Protein AF-A0A7C1WNG8-F1 (afdb_monomer)

Foldseek 3Di:
DCVPVVVVVVVVVVPVVVVVVVVVVVVVVVVVVLVVVLVVLLVVQVVCVVVVVDQFDADDPPDPSNVSQVVCVVVQQWDADPVHTIGGPCSVVDDDD

Mean predicted aligned error: 13.65 Å

pLDDT: mean 70.9, std 16.55, range [41.25, 90.38]

Solvent-accessible surface area (backbone atoms only — not comparable to 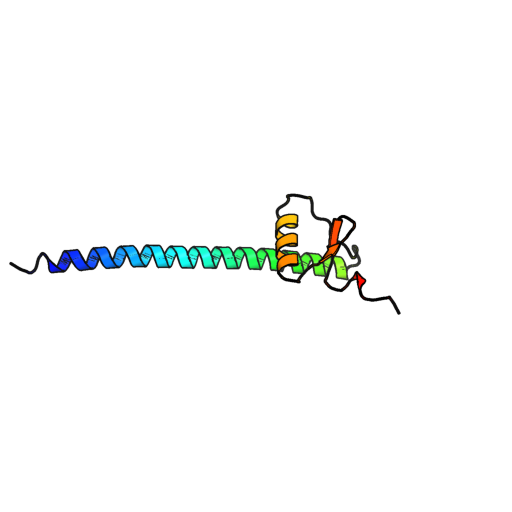full-atom values): 5742 Å² total; per-residue (Å²): 144,65,78,71,67,66,62,59,62,63,58,62,63,53,56,62,53,52,58,51,52,51,52,52,54,53,49,51,52,51,53,50,50,55,50,51,54,46,50,54,50,50,52,52,50,53,47,42,40,74,72,64,76,44,76,63,48,71,62,58,87,85,38,71,61,32,54,47,50,52,56,31,34,80,65,71,61,28,34,80,44,97,88,66,37,34,24,55,67,62,69,84,72,59,77,88,124

Structure (mmCIF, N/CA/C/O backbone):
data_AF-A0A7C1WNG8-F1
#
_entry.id   AF-A0A7C1WNG8-F1
#
loop_
_atom_site.group_PDB
_atom_site.id
_atom_site.type_symbol
_atom_site.label_atom_id
_atom_site.label_alt_id
_atom_site.label_comp_id
_atom_site.label_asym_id
_atom_site.label_entity_id
_atom_site.label_seq_id
_atom_site.pdbx_PDB_ins_code
_atom_site.Cartn_x
_atom_site.Cartn_y
_atom_site.Cartn_z
_atom_site.occupancy
_atom_site.B_iso_or_equiv
_atom_site.auth_seq_id
_atom_site.auth_comp_id
_atom_site.auth_asym_id
_atom_site.auth_atom_id
_atom_site.pdbx_PDB_model_num
ATOM 1 N N . MET A 1 1 ? 41.930 -30.691 -39.724 1.00 53.31 1 MET A N 1
ATOM 2 C CA . MET A 1 1 ? 40.860 -29.767 -40.168 1.00 53.31 1 MET A CA 1
ATOM 3 C C . MET A 1 1 ? 39.633 -29.881 -39.239 1.00 53.31 1 MET A C 1
ATOM 5 O O . MET A 1 1 ? 38.516 -30.003 -39.711 1.00 53.31 1 MET A O 1
ATOM 9 N N . ILE A 1 2 ? 39.846 -29.882 -37.910 1.00 50.19 2 ILE A N 1
ATOM 10 C CA . ILE A 1 2 ? 38.798 -30.053 -36.869 1.00 50.19 2 ILE A CA 1
ATOM 11 C C . ILE A 1 2 ? 38.739 -28.816 -35.937 1.00 50.19 2 ILE A C 1
A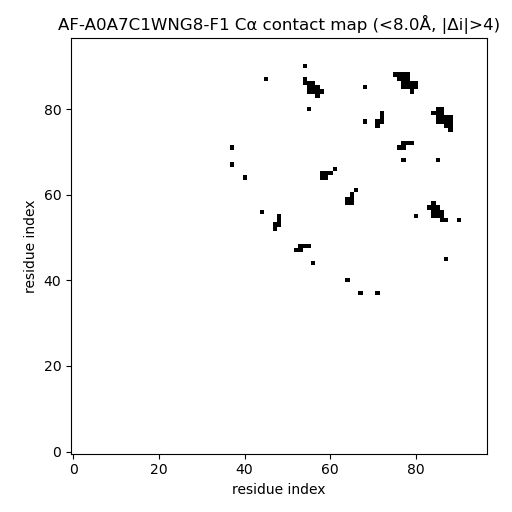TOM 13 O O . ILE A 1 2 ? 37.773 -28.618 -35.213 1.00 50.19 2 ILE A O 1
ATOM 17 N N . ASP A 1 3 ? 39.708 -27.899 -36.035 1.00 51.09 3 ASP A N 1
ATOM 18 C CA . ASP A 1 3 ? 39.808 -26.692 -35.199 1.00 51.09 3 ASP A CA 1
ATOM 19 C C . ASP A 1 3 ? 38.738 -25.614 -35.434 1.00 51.09 3 ASP A C 1
ATOM 21 O O . ASP A 1 3 ? 38.562 -24.729 -34.597 1.00 51.09 3 ASP A O 1
ATOM 25 N N . LEU A 1 4 ? 38.001 -25.659 -36.549 1.00 49.94 4 LEU A N 1
ATOM 26 C CA . LEU A 1 4 ? 37.028 -24.608 -36.874 1.00 49.94 4 LEU A CA 1
ATOM 27 C C . LEU A 1 4 ? 35.621 -24.891 -36.318 1.00 49.94 4 LEU A C 1
ATOM 29 O O . LEU A 1 4 ? 34.891 -23.95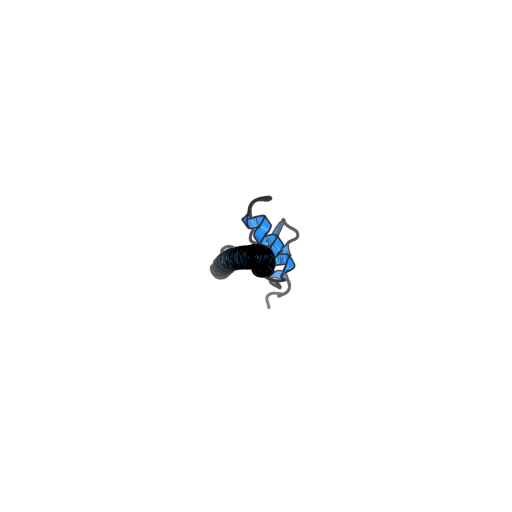9 -35.991 1.00 49.94 4 LEU A O 1
ATOM 33 N N . LEU A 1 5 ? 35.255 -26.166 -36.149 1.00 46.25 5 LEU A N 1
ATOM 34 C CA . LEU A 1 5 ? 33.933 -26.572 -35.650 1.00 46.25 5 LEU A CA 1
ATOM 35 C C . LEU A 1 5 ? 33.791 -26.376 -34.130 1.00 46.25 5 LEU A C 1
ATOM 37 O O . LEU A 1 5 ? 32.714 -26.022 -33.653 1.00 46.25 5 LEU A O 1
ATOM 41 N N . SER A 1 6 ? 34.885 -26.493 -33.374 1.00 45.34 6 SER A N 1
ATOM 42 C CA . SER A 1 6 ? 34.877 -26.335 -31.911 1.00 45.34 6 SER A CA 1
ATOM 43 C C . SER A 1 6 ? 34.721 -24.880 -31.445 1.00 45.34 6 SER A C 1
ATOM 45 O O . SER A 1 6 ? 34.275 -24.636 -30.326 1.00 45.34 6 SER A O 1
ATOM 47 N N . LYS A 1 7 ? 35.049 -23.892 -32.292 1.00 46.12 7 LYS A N 1
ATOM 48 C CA . LYS A 1 7 ? 34.945 -22.462 -31.944 1.00 46.12 7 LYS A CA 1
ATOM 49 C C . LYS A 1 7 ? 33.529 -21.888 -32.058 1.00 46.12 7 LYS A C 1
ATOM 51 O O . LYS A 1 7 ? 33.243 -20.883 -31.415 1.00 46.12 7 LYS A O 1
ATOM 56 N N . LEU A 1 8 ? 32.637 -22.514 -32.829 1.00 45.59 8 LEU A N 1
ATOM 57 C CA . LEU A 1 8 ? 31.272 -22.008 -33.040 1.00 45.59 8 LEU A CA 1
ATOM 58 C C . LEU A 1 8 ? 30.278 -22.452 -31.956 1.00 45.59 8 LEU A C 1
ATOM 60 O O . LEU A 1 8 ? 29.332 -21.725 -31.661 1.00 45.59 8 LEU A O 1
ATOM 64 N N . ILE A 1 9 ? 30.516 -23.591 -31.300 1.00 48.81 9 ILE A N 1
ATOM 65 C CA . ILE A 1 9 ? 29.611 -24.116 -30.260 1.00 48.81 9 ILE A CA 1
ATOM 66 C C . ILE A 1 9 ? 29.705 -23.290 -28.960 1.00 48.81 9 ILE A C 1
ATOM 68 O O . ILE A 1 9 ? 28.707 -23.112 -28.262 1.00 48.81 9 ILE A O 1
ATOM 72 N N . GLY A 1 10 ? 30.867 -22.695 -28.664 1.00 41.25 10 GLY A N 1
ATOM 73 C CA . GLY A 1 10 ? 31.070 -21.882 -27.456 1.00 41.25 10 GLY A CA 1
ATOM 74 C C . GLY A 1 10 ? 30.334 -20.534 -27.441 1.00 41.25 10 GLY A C 1
ATOM 75 O O . GLY A 1 10 ? 30.090 -19.983 -26.371 1.00 41.25 10 GLY A O 1
ATOM 76 N N . ILE A 1 11 ? 29.946 -20.000 -28.604 1.00 49.16 11 ILE A N 1
ATOM 77 C CA . ILE A 1 11 ? 29.343 -18.657 -28.710 1.00 49.16 11 ILE A CA 1
ATOM 78 C C . ILE A 1 11 ? 27.820 -18.707 -28.500 1.00 49.16 11 ILE A C 1
ATOM 80 O O . ILE A 1 11 ? 27.226 -17.777 -27.950 1.00 49.16 11 ILE A O 1
ATOM 84 N N . ILE A 1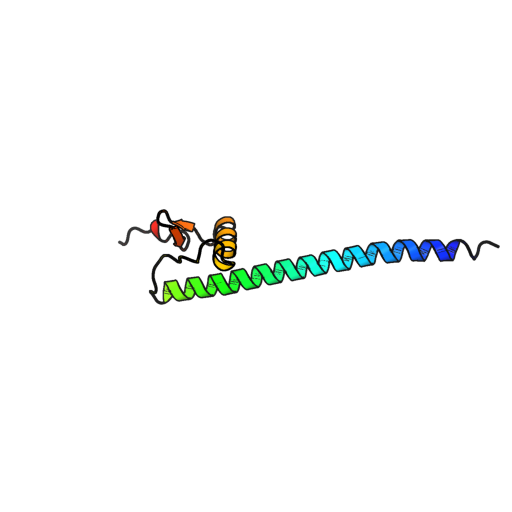 12 ? 27.175 -19.817 -28.867 1.00 50.62 12 ILE A N 1
ATOM 85 C CA . ILE A 1 12 ? 25.714 -19.955 -28.771 1.00 50.62 12 ILE A CA 1
ATOM 86 C C . ILE A 1 12 ? 25.278 -20.209 -27.316 1.00 50.62 12 ILE A C 1
ATOM 88 O O . ILE A 1 12 ? 24.278 -19.653 -26.868 1.00 50.62 12 ILE A O 1
ATOM 92 N N . GLY A 1 13 ? 26.066 -20.953 -26.530 1.00 44.16 13 GLY A N 1
ATOM 93 C CA . GLY A 1 13 ? 25.781 -21.168 -25.102 1.00 44.16 13 GLY A CA 1
ATOM 94 C C . GLY A 1 13 ? 25.942 -19.912 -24.231 1.00 44.16 13 GLY A C 1
ATOM 95 O O . GLY A 1 13 ? 25.227 -19.749 -23.243 1.00 44.16 13 GLY A O 1
ATOM 96 N N . GLY A 1 14 ? 26.843 -18.997 -24.606 1.00 44.50 14 GLY A N 1
ATOM 97 C CA . GLY A 1 14 ? 27.116 -17.776 -23.839 1.00 44.50 14 GLY A CA 1
ATOM 98 C C . GLY A 1 14 ? 26.027 -16.706 -23.956 1.00 44.50 14 GLY A C 1
ATOM 99 O O . GLY A 1 14 ? 25.774 -15.978 -23.001 1.00 44.50 14 GLY A O 1
ATOM 100 N N . THR A 1 15 ? 25.337 -16.620 -25.095 1.00 48.88 15 THR A N 1
ATOM 101 C CA . THR A 1 15 ? 24.349 -15.553 -25.341 1.00 48.88 15 THR A CA 1
ATOM 102 C C . THR A 1 15 ? 22.994 -15.823 -24.680 1.00 48.88 15 THR A C 1
ATOM 104 O O . THR A 1 15 ? 22.388 -14.892 -24.150 1.00 48.88 15 THR A O 1
ATOM 107 N N . LEU A 1 16 ? 22.546 -17.083 -24.597 1.00 49.88 16 LEU A N 1
ATOM 108 C CA . LEU A 1 16 ? 21.292 -17.441 -23.910 1.00 49.88 16 LEU A CA 1
ATOM 109 C C . LEU A 1 16 ? 21.362 -17.258 -22.380 1.00 49.88 16 LEU A C 1
ATOM 111 O O . LEU A 1 16 ? 20.371 -16.870 -21.759 1.00 49.88 16 LEU A O 1
ATOM 115 N N . GLY A 1 17 ? 22.531 -17.468 -21.7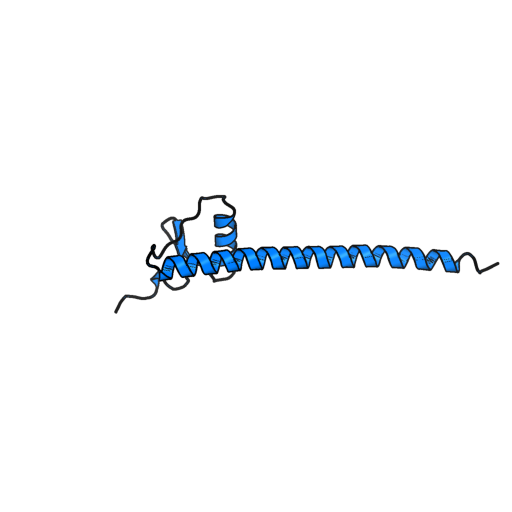62 1.00 44.19 17 GLY A N 1
ATOM 116 C CA . GLY A 1 17 ? 22.712 -17.287 -20.314 1.00 44.19 17 GLY A CA 1
ATOM 117 C C . GLY A 1 17 ? 22.640 -15.823 -19.857 1.00 44.19 17 GLY A C 1
ATOM 118 O O . GLY A 1 17 ? 22.077 -15.524 -18.802 1.00 44.19 17 GLY A O 1
ATOM 119 N N . ILE A 1 18 ? 23.153 -14.892 -20.668 1.00 49.56 18 ILE A N 1
ATOM 120 C CA . ILE A 1 18 ? 23.219 -13.463 -20.316 1.00 49.56 18 ILE A CA 1
ATOM 121 C C . ILE A 1 18 ? 21.821 -12.823 -20.336 1.00 49.56 18 ILE A C 1
ATOM 123 O O . ILE A 1 18 ? 21.488 -12.036 -19.448 1.00 49.56 18 ILE A O 1
ATOM 127 N N . VAL A 1 19 ? 20.968 -13.197 -21.295 1.00 50.16 19 VAL A N 1
ATOM 128 C CA . VAL A 1 19 ? 19.598 -12.657 -21.403 1.00 50.16 19 VAL A CA 1
ATOM 129 C C . VAL A 1 19 ? 18.722 -13.109 -20.224 1.00 50.16 19 VAL A C 1
ATOM 131 O O . VAL A 1 19 ? 17.926 -12.319 -19.706 1.00 50.16 19 VAL A O 1
ATOM 134 N N . SER A 1 20 ? 18.921 -14.339 -19.732 1.00 47.25 20 SER A N 1
ATOM 135 C CA . SER A 1 20 ? 18.251 -14.843 -18.524 1.00 47.25 20 SER A CA 1
ATOM 136 C C . SER A 1 20 ? 18.697 -14.086 -17.265 1.00 47.25 20 SER A C 1
ATOM 138 O O . SER A 1 20 ? 17.864 -13.615 -16.490 1.00 47.25 20 SER A O 1
ATOM 140 N N . TRP A 1 21 ? 20.004 -13.853 -17.101 1.00 45.59 21 TRP A N 1
ATOM 141 C CA . TRP A 1 21 ? 20.549 -13.154 -15.930 1.00 45.59 21 TRP A CA 1
ATOM 142 C C . TRP A 1 21 ? 20.117 -11.681 -15.843 1.00 45.59 21 TRP A C 1
ATOM 144 O O . TRP A 1 21 ? 19.783 -11.188 -14.763 1.00 45.59 21 TRP A O 1
ATOM 154 N N . ILE A 1 22 ? 20.054 -10.981 -16.982 1.00 55.16 22 ILE A N 1
ATOM 155 C CA . ILE A 1 22 ? 19.563 -9.596 -17.042 1.00 55.16 22 ILE A CA 1
ATOM 156 C C . ILE A 1 22 ? 18.063 -9.542 -16.724 1.00 55.16 22 ILE A C 1
ATOM 158 O O . ILE A 1 22 ? 17.636 -8.688 -15.948 1.00 55.16 22 ILE A O 1
ATOM 162 N N . SER A 1 23 ? 17.267 -10.473 -17.255 1.00 53.72 23 SER A N 1
ATOM 163 C CA . SER A 1 23 ? 15.818 -10.510 -17.015 1.00 53.72 23 SER A CA 1
ATOM 164 C C . SER A 1 23 ? 15.479 -10.791 -15.547 1.00 53.72 23 SER A C 1
ATOM 166 O O . SER A 1 23 ? 14.599 -10.134 -14.989 1.00 53.72 23 SER A O 1
ATOM 168 N N . VAL A 1 24 ? 16.215 -11.698 -14.890 1.00 54.97 24 VAL A N 1
ATOM 169 C CA . VAL A 1 24 ? 16.061 -11.982 -13.451 1.00 54.97 24 VAL A CA 1
ATOM 170 C C . VAL A 1 24 ? 16.438 -10.759 -12.612 1.00 54.97 24 VAL A C 1
ATOM 172 O O . VAL A 1 24 ? 15.637 -10.330 -11.784 1.00 54.97 24 VAL A O 1
ATOM 175 N N . ARG A 1 25 ? 17.580 -10.112 -12.887 1.00 55.62 25 ARG A N 1
ATOM 176 C CA . ARG A 1 25 ? 18.008 -8.918 -12.134 1.00 55.62 25 ARG A CA 1
ATOM 177 C C . ARG A 1 25 ? 17.118 -7.696 -12.351 1.00 55.62 25 ARG A C 1
ATOM 179 O O . ARG A 1 25 ? 16.933 -6.901 -11.431 1.00 55.62 25 ARG A O 1
ATOM 186 N N . LEU A 1 26 ? 16.563 -7.509 -13.549 1.00 55.94 26 LEU A N 1
ATOM 187 C CA . LEU A 1 26 ? 15.600 -6.433 -13.808 1.00 55.94 26 LEU A CA 1
ATOM 188 C C . LEU A 1 26 ? 14.269 -6.690 -13.093 1.00 55.94 26 LEU A C 1
ATOM 190 O O . LEU A 1 26 ? 13.657 -5.746 -12.586 1.00 55.94 26 LEU A O 1
ATOM 194 N N . ARG A 1 27 ? 13.842 -7.955 -13.007 1.00 56.22 27 ARG A N 1
ATOM 195 C CA . ARG A 1 27 ? 12.647 -8.349 -12.254 1.00 56.22 27 ARG A CA 1
ATOM 196 C C . ARG A 1 27 ? 12.849 -8.172 -10.749 1.00 56.22 27 ARG A C 1
ATOM 198 O O . ARG A 1 27 ? 11.976 -7.596 -10.110 1.00 56.22 27 ARG A O 1
ATOM 205 N N . GLU A 1 28 ? 14.004 -8.560 -10.211 1.00 57.31 28 GLU A N 1
ATOM 206 C CA . GLU A 1 28 ? 14.378 -8.312 -8.810 1.00 57.31 28 GLU A CA 1
ATOM 207 C C . GLU A 1 28 ? 14.392 -6.815 -8.486 1.00 57.31 28 GLU A C 1
ATOM 209 O O . GLU A 1 28 ? 13.748 -6.391 -7.531 1.00 57.31 28 GLU A O 1
ATOM 214 N N . LYS A 1 29 ? 15.025 -5.982 -9.326 1.00 60.56 29 LYS A N 1
ATOM 215 C CA . LYS A 1 29 ? 15.023 -4.520 -9.135 1.00 60.56 29 LYS A CA 1
ATOM 216 C C . LYS A 1 29 ? 13.618 -3.919 -9.149 1.00 60.56 29 LYS A C 1
ATOM 218 O O . LYS A 1 29 ? 13.341 -3.019 -8.360 1.00 60.56 29 LYS A O 1
ATOM 223 N N . ARG A 1 30 ? 12.730 -4.401 -10.026 1.00 61.56 30 ARG A N 1
ATOM 224 C CA . ARG A 1 30 ? 11.333 -3.942 -10.075 1.00 61.56 30 ARG A CA 1
ATOM 225 C C . ARG A 1 30 ? 10.564 -4.365 -8.822 1.00 61.56 30 ARG A C 1
ATOM 227 O O . ARG A 1 30 ? 9.862 -3.542 -8.250 1.00 61.56 30 ARG A O 1
ATOM 234 N N . ILE A 1 31 ? 10.735 -5.609 -8.374 1.00 65.25 31 ILE A N 1
ATOM 235 C CA . ILE A 1 31 ? 10.093 -6.123 -7.157 1.00 65.25 31 ILE A CA 1
ATOM 236 C C . ILE A 1 31 ? 10.572 -5.350 -5.924 1.00 65.25 31 ILE A C 1
ATOM 238 O O . ILE A 1 31 ? 9.751 -5.001 -5.081 1.00 65.25 31 ILE A O 1
ATOM 242 N N . HIS A 1 32 ? 11.870 -5.056 -5.825 1.00 67.00 32 HIS A N 1
ATOM 243 C CA . HIS A 1 32 ? 12.411 -4.258 -4.725 1.00 67.00 32 HIS A CA 1
ATOM 244 C C . HIS A 1 32 ? 11.886 -2.826 -4.746 1.00 67.00 32 HIS A C 1
ATOM 246 O O . HIS A 1 32 ? 11.437 -2.347 -3.713 1.00 67.00 32 HIS A O 1
ATOM 252 N N . ARG A 1 33 ? 11.833 -2.179 -5.918 1.00 73.19 33 ARG A N 1
ATOM 253 C CA . ARG A 1 33 ? 11.256 -0.834 -6.031 1.00 73.19 33 ARG A CA 1
ATOM 254 C C . ARG A 1 33 ? 9.783 -0.806 -5.612 1.00 73.19 33 ARG A C 1
ATOM 256 O O . ARG A 1 33 ? 9.403 0.052 -4.830 1.00 73.19 33 ARG A O 1
ATOM 263 N N . GLU A 1 34 ? 8.972 -1.758 -6.077 1.00 71.31 34 GLU A N 1
ATOM 264 C CA . GLU A 1 34 ? 7.560 -1.835 -5.674 1.00 71.31 34 GLU A CA 1
ATOM 265 C C . GLU A 1 34 ? 7.403 -2.088 -4.164 1.00 71.31 34 GLU A C 1
ATOM 267 O O . GLU A 1 34 ? 6.475 -1.572 -3.544 1.00 71.31 34 GLU A O 1
ATOM 272 N N . GLN A 1 35 ? 8.295 -2.876 -3.553 1.00 75.06 35 GLN A N 1
ATOM 273 C CA . GLN A 1 35 ? 8.296 -3.089 -2.103 1.00 75.06 35 GLN A CA 1
ATOM 274 C C . GLN A 1 35 ? 8.690 -1.836 -1.325 1.00 75.06 35 GLN A C 1
ATOM 276 O O . GLN A 1 35 ? 8.043 -1.542 -0.322 1.00 75.06 35 GLN A O 1
ATOM 281 N N . ASP A 1 36 ? 9.691 -1.096 -1.794 1.00 81.12 36 ASP A N 1
ATOM 282 C CA . ASP A 1 36 ? 10.110 0.162 -1.179 1.00 81.12 36 ASP A CA 1
ATOM 283 C C . ASP A 1 36 ? 9.001 1.215 -1.273 1.00 81.12 36 ASP A C 1
ATOM 285 O O . ASP A 1 36 ? 8.689 1.859 -0.275 1.00 81.12 36 ASP A O 1
ATOM 289 N N . GLU A 1 37 ? 8.350 1.352 -2.431 1.00 79.94 37 GLU A N 1
ATOM 290 C CA . GLU A 1 37 ? 7.217 2.269 -2.627 1.00 79.94 37 GLU A CA 1
ATOM 291 C C . GLU A 1 37 ? 6.043 1.919 -1.700 1.00 79.94 37 GLU A C 1
ATOM 293 O O . GLU A 1 37 ? 5.516 2.793 -1.008 1.00 79.94 37 GLU A O 1
ATOM 298 N N . MET A 1 38 ? 5.683 0.631 -1.602 1.00 81.94 38 MET A N 1
ATOM 299 C CA . MET A 1 38 ? 4.682 0.175 -0.631 1.00 81.94 38 MET A CA 1
ATOM 300 C C . MET A 1 38 ? 5.109 0.466 0.809 1.00 81.94 38 MET A C 1
ATOM 302 O O . MET A 1 38 ? 4.293 0.907 1.612 1.00 81.94 38 MET A O 1
ATOM 306 N N . TRP A 1 39 ? 6.370 0.219 1.164 1.00 78.06 39 TRP A N 1
ATOM 307 C CA . TRP A 1 39 ? 6.854 0.447 2.522 1.00 78.06 39 TRP A CA 1
ATOM 308 C C . TRP A 1 39 ? 6.809 1.928 2.901 1.00 78.06 39 TRP A C 1
ATOM 310 O O . TRP A 1 39 ? 6.302 2.267 3.968 1.00 78.06 39 TRP A O 1
ATOM 320 N N . GLN A 1 40 ? 7.274 2.811 2.017 1.00 84.56 40 GLN A N 1
ATOM 321 C CA . GLN A 1 40 ? 7.239 4.260 2.229 1.00 84.56 40 GLN A CA 1
ATOM 322 C C . GLN A 1 40 ? 5.804 4.762 2.408 1.00 84.56 40 GLN A C 1
ATOM 324 O O . GLN A 1 40 ? 5.518 5.500 3.35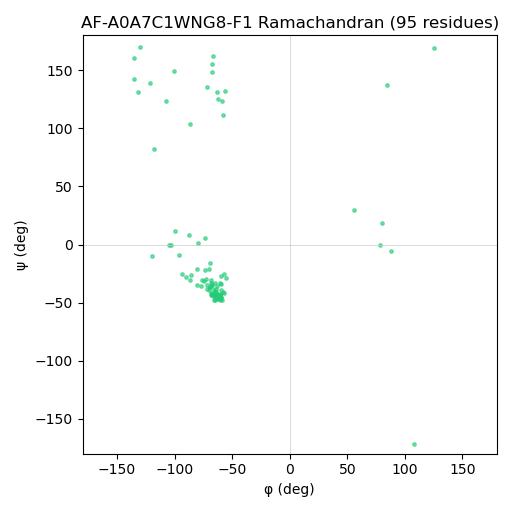2 1.00 84.56 40 GLN A O 1
ATOM 329 N N . MET A 1 41 ? 4.886 4.301 1.558 1.00 84.06 41 MET A N 1
ATOM 330 C CA . MET A 1 41 ? 3.472 4.649 1.660 1.00 84.06 41 MET A CA 1
ATOM 331 C C . MET A 1 41 ? 2.848 4.123 2.958 1.00 84.06 41 MET A C 1
ATOM 333 O O . MET A 1 41 ? 2.184 4.874 3.667 1.00 84.06 41 MET A O 1
ATOM 337 N N . TYR A 1 42 ? 3.132 2.874 3.335 1.00 80.00 42 TYR A N 1
ATOM 338 C CA . TYR A 1 42 ? 2.655 2.284 4.586 1.00 80.00 42 TYR A CA 1
ATOM 339 C C . TYR A 1 42 ? 3.160 3.047 5.820 1.00 80.00 42 TYR A C 1
ATOM 341 O O . TYR A 1 42 ? 2.390 3.311 6.742 1.00 80.00 42 TYR A O 1
ATOM 349 N N . VAL A 1 43 ? 4.433 3.455 5.834 1.00 82.25 43 VAL A N 1
ATOM 350 C CA . VAL A 1 43 ? 5.000 4.289 6.907 1.00 82.25 43 VAL A CA 1
ATOM 351 C C . VAL A 1 43 ? 4.322 5.661 6.958 1.00 82.25 43 VAL A C 1
ATOM 353 O O . VAL A 1 43 ? 4.019 6.140 8.051 1.00 82.25 43 VAL A O 1
ATOM 356 N N . GLY A 1 44 ? 4.041 6.271 5.804 1.00 83.31 44 GLY A N 1
ATOM 357 C CA . GLY A 1 44 ? 3.291 7.526 5.716 1.00 83.31 44 GLY A CA 1
ATOM 358 C C . GLY A 1 44 ? 1.882 7.409 6.301 1.00 83.31 44 GLY A C 1
ATOM 359 O O . GLY A 1 44 ? 1.499 8.218 7.145 1.00 83.31 44 GLY A O 1
ATOM 360 N N . VAL A 1 45 ? 1.151 6.355 5.934 1.00 82.25 45 VAL A N 1
ATOM 361 C CA . VAL A 1 45 ? -0.197 6.061 6.453 1.00 82.25 45 VAL A CA 1
ATOM 362 C C . VAL A 1 45 ? -0.165 5.788 7.958 1.00 82.25 45 VAL A C 1
ATOM 364 O O . VAL A 1 45 ? -0.946 6.370 8.708 1.00 82.25 45 VAL A O 1
ATOM 367 N N . LEU A 1 46 ? 0.783 4.975 8.436 1.00 81.50 46 LEU A N 1
ATOM 368 C CA . LEU A 1 46 ? 0.981 4.731 9.869 1.00 81.50 46 LEU A CA 1
ATOM 369 C C . LEU A 1 46 ? 1.244 6.023 10.643 1.00 81.50 46 LEU A C 1
ATOM 371 O O . LEU A 1 46 ? 0.744 6.190 11.756 1.00 81.50 46 LEU A O 1
ATOM 375 N N . LYS A 1 47 ? 2.056 6.917 10.076 1.00 81.94 47 LYS A N 1
ATOM 376 C CA . LYS A 1 47 ? 2.358 8.211 10.680 1.00 81.94 47 LYS A CA 1
ATOM 377 C C . LYS A 1 47 ? 1.106 9.087 10.736 1.00 81.94 47 LYS A C 1
ATOM 379 O O . LYS A 1 47 ? 0.793 9.581 11.812 1.00 81.94 47 LYS A O 1
ATOM 384 N N . ALA A 1 48 ? 0.357 9.190 9.639 1.00 79.94 48 ALA A N 1
ATOM 385 C CA . ALA A 1 48 ? -0.893 9.949 9.585 1.00 79.94 48 ALA A CA 1
ATOM 386 C C . ALA A 1 48 ? -1.928 9.447 10.609 1.00 79.94 48 ALA A C 1
ATOM 388 O O . ALA A 1 48 ? -2.567 10.247 11.296 1.00 79.94 48 ALA A O 1
ATOM 389 N N . PHE A 1 49 ? -2.043 8.126 10.773 1.00 82.38 49 PHE A N 1
ATOM 390 C CA . PHE A 1 49 ? -2.906 7.518 11.787 1.00 82.38 49 PHE A CA 1
ATOM 391 C C . PHE A 1 49 ? -2.424 7.802 13.215 1.00 82.38 49 PHE A C 1
ATOM 393 O O . PHE A 1 49 ? -3.228 8.160 14.073 1.00 82.38 49 PHE A O 1
ATOM 400 N N . LYS A 1 50 ? -1.112 7.720 13.479 1.00 75.50 50 LYS A N 1
ATOM 401 C CA . LYS A 1 50 ? -0.539 8.077 14.791 1.00 75.50 50 LYS A CA 1
ATOM 402 C C . LYS A 1 50 ? -0.697 9.556 15.138 1.00 75.50 50 LYS A C 1
ATOM 404 O O . LYS A 1 50 ? -0.845 9.885 16.310 1.00 75.50 50 LYS A O 1
ATOM 409 N N . GLU A 1 51 ? -0.657 10.432 14.142 1.00 80.81 51 GLU A N 1
ATOM 410 C CA . GLU A 1 51 ? -0.830 11.880 14.303 1.00 80.81 51 GLU A CA 1
ATOM 411 C C . GLU A 1 51 ? -2.307 12.290 14.439 1.00 80.81 51 GLU A C 1
ATOM 413 O O . GLU A 1 51 ? -2.606 13.471 14.592 1.00 80.81 51 GLU A O 1
ATOM 418 N N . GLY A 1 52 ? -3.239 11.329 14.432 1.00 69.12 52 GLY A N 1
ATOM 419 C CA . GLY A 1 52 ? -4.657 11.581 14.685 1.00 69.12 52 GLY A CA 1
ATOM 420 C C . GLY A 1 52 ? -5.421 12.120 13.477 1.00 69.12 52 GLY A C 1
ATOM 421 O O . GLY A 1 52 ? -6.518 12.646 13.645 1.00 69.12 52 GLY A O 1
ATOM 422 N N . SER A 1 53 ? -4.892 11.960 12.257 1.00 66.88 53 SER A N 1
ATOM 423 C CA . SER A 1 53 ? -5.552 12.425 11.019 1.00 66.88 53 SER A CA 1
ATOM 424 C C . SER A 1 53 ? -6.759 11.565 10.601 1.00 66.88 53 SER A C 1
ATOM 426 O O . SER A 1 53 ? -7.333 11.776 9.537 1.00 66.88 53 SER A O 1
ATOM 428 N N . GLY A 1 54 ? -7.144 10.592 11.430 1.00 73.00 54 GLY A N 1
ATOM 429 C CA . GLY A 1 54 ? -8.223 9.639 11.192 1.00 73.00 54 GLY A CA 1
ATOM 430 C C . GLY A 1 54 ? -7.747 8.193 11.320 1.00 73.00 54 GLY A C 1
ATOM 431 O O . GLY A 1 54 ? -6.555 7.924 11.396 1.00 73.00 54 GLY A O 1
ATOM 432 N N . ASN A 1 55 ? -8.699 7.261 11.346 1.00 81.25 55 ASN A N 1
ATOM 433 C CA . ASN A 1 55 ? -8.452 5.811 11.403 1.00 81.25 55 ASN A CA 1
ATOM 434 C C . ASN A 1 55 ? -8.667 5.120 10.047 1.00 81.25 55 ASN A C 1
ATOM 436 O O . ASN A 1 55 ? -8.546 3.903 9.934 1.00 81.25 55 ASN A O 1
ATOM 440 N N . VAL A 1 56 ? -9.042 5.901 9.032 1.00 86.00 56 VAL A N 1
ATOM 441 C CA . VAL A 1 56 ? -9.360 5.437 7.685 1.00 86.00 56 VAL A CA 1
ATOM 442 C C . VAL A 1 56 ? -8.614 6.313 6.697 1.00 86.00 56 VAL A C 1
ATOM 444 O O . VAL A 1 56 ? -8.660 7.538 6.777 1.00 86.00 56 VAL A O 1
ATOM 447 N N . TRP A 1 57 ? -7.937 5.670 5.760 1.00 87.69 57 TRP A N 1
ATOM 448 C CA . TRP A 1 57 ? -7.264 6.293 4.639 1.00 87.69 57 TRP A CA 1
ATOM 449 C C . TRP A 1 57 ? -8.052 6.010 3.358 1.00 87.69 57 TRP A C 1
ATOM 451 O O . TRP A 1 57 ? -8.318 4.857 3.023 1.00 87.69 57 TRP A O 1
ATOM 461 N N . THR A 1 58 ? -8.448 7.061 2.644 1.00 89.00 58 THR A N 1
ATOM 462 C CA . THR A 1 58 ? -9.285 6.981 1.436 1.00 89.00 58 THR A CA 1
ATOM 463 C C . THR A 1 58 ? -8.528 7.531 0.223 1.00 89.00 58 THR A C 1
ATOM 465 O O . THR A 1 58 ? -8.707 8.704 -0.117 1.00 89.00 58 THR A O 1
ATOM 468 N N . PRO A 1 59 ? -7.658 6.731 -0.419 1.00 87.31 59 PRO A N 1
ATOM 469 C CA . PRO A 1 59 ? -7.015 7.137 -1.663 1.00 87.31 59 PRO A CA 1
ATOM 470 C C . PRO A 1 59 ? -8.037 7.228 -2.805 1.00 87.31 59 PRO A C 1
ATOM 472 O O . PRO A 1 59 ? -9.076 6.562 -2.789 1.00 87.31 59 PRO A O 1
ATOM 475 N N . GLU A 1 60 ? -7.730 8.035 -3.820 1.00 87.94 60 GLU A N 1
ATOM 476 C CA . GLU A 1 60 ? -8.576 8.181 -5.007 1.00 87.94 60 GLU A CA 1
ATOM 477 C C . GLU A 1 60 ? -8.685 6.851 -5.771 1.00 87.94 60 GLU A C 1
ATOM 479 O O . GLU A 1 60 ? -7.677 6.199 -6.058 1.00 87.94 60 GLU A O 1
ATOM 484 N N . ILE A 1 61 ? -9.906 6.441 -6.124 1.00 86.75 61 ILE A N 1
ATOM 485 C CA . ILE A 1 61 ?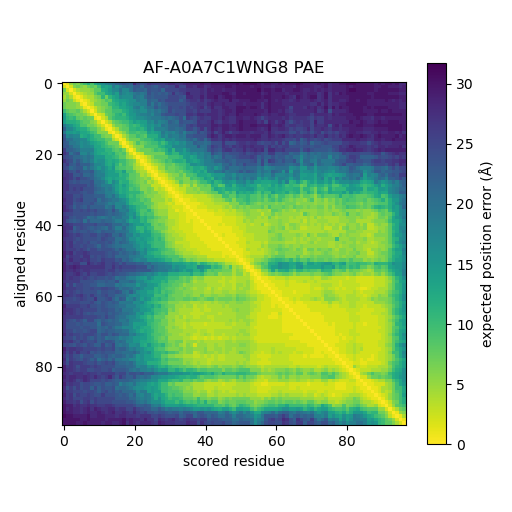 -10.155 5.168 -6.811 1.00 86.75 61 ILE A CA 1
ATOM 486 C C . ILE A 1 61 ? -9.455 5.166 -8.173 1.00 86.75 61 ILE A C 1
ATOM 488 O O . ILE A 1 61 ? -9.677 6.032 -9.012 1.00 86.75 61 ILE A O 1
ATOM 492 N N . GLY A 1 62 ? -8.632 4.145 -8.402 1.00 84.50 62 GLY A N 1
ATOM 493 C CA . GLY A 1 62 ? -7.865 3.979 -9.642 1.00 84.50 62 GLY A CA 1
ATOM 494 C C . GLY A 1 62 ? -6.500 4.672 -9.642 1.00 84.50 62 GLY A C 1
ATOM 495 O O . GLY A 1 62 ? -5.722 4.440 -10.565 1.00 84.50 62 GLY A O 1
ATOM 496 N N . SER A 1 63 ? -6.176 5.447 -8.601 1.00 88.06 63 SER A N 1
ATOM 497 C CA . SER A 1 63 ? -4.826 5.984 -8.400 1.00 88.06 63 SER A CA 1
ATOM 498 C C . SER A 1 63 ? -3.803 4.879 -8.108 1.00 88.06 63 SER A C 1
ATOM 500 O O . SER A 1 63 ? -4.145 3.759 -7.703 1.00 88.06 63 SER A O 1
ATOM 502 N N . ASP A 1 64 ? -2.517 5.203 -8.264 1.00 86.00 64 ASP A N 1
ATOM 503 C CA . ASP A 1 64 ? -1.435 4.309 -7.842 1.00 86.00 64 ASP A CA 1
ATOM 504 C C . ASP A 1 64 ? -1.491 4.017 -6.336 1.00 86.00 64 ASP A C 1
ATOM 506 O O . ASP A 1 64 ? -1.220 2.889 -5.929 1.00 86.00 64 ASP A O 1
ATOM 510 N N . GLU A 1 65 ? -1.923 4.981 -5.520 1.00 84.44 65 GLU A N 1
ATOM 511 C CA . GLU A 1 65 ? -2.099 4.800 -4.077 1.00 84.44 65 GLU A CA 1
ATOM 512 C C . GLU A 1 65 ? -3.184 3.770 -3.763 1.00 84.44 65 GLU A C 1
ATOM 514 O O . GLU A 1 65 ? -2.969 2.879 -2.947 1.00 84.44 65 GLU A O 1
ATOM 519 N N . HIS A 1 66 ? -4.319 3.829 -4.466 1.00 88.88 66 HIS A N 1
ATOM 520 C CA . HIS A 1 66 ? -5.387 2.835 -4.352 1.00 88.88 66 HIS A CA 1
ATOM 521 C C . HIS A 1 66 ? -4.894 1.440 -4.755 1.00 88.88 66 HIS A C 1
ATOM 523 O O . HIS A 1 66 ? -5.116 0.466 -4.039 1.00 88.88 66 HIS A O 1
ATOM 529 N N . ARG A 1 67 ? -4.133 1.328 -5.851 1.00 89.00 67 ARG A N 1
ATOM 530 C CA . ARG A 1 67 ? -3.545 0.045 -6.272 1.00 89.00 67 ARG A CA 1
ATOM 531 C C . ARG A 1 67 ? -2.532 -0.499 -5.257 1.00 89.00 67 ARG A C 1
ATOM 533 O O . ARG A 1 67 ? -2.463 -1.711 -5.049 1.00 89.00 67 ARG A O 1
ATOM 540 N N . LEU A 1 68 ? -1.730 0.369 -4.644 1.00 86.88 68 LEU A N 1
ATOM 541 C CA . LEU A 1 68 ? -0.782 -0.010 -3.595 1.00 86.88 68 LEU A CA 1
ATOM 542 C C . LEU A 1 68 ? -1.509 -0.405 -2.304 1.00 86.88 68 LEU A C 1
ATOM 544 O O . LEU A 1 68 ? -1.129 -1.400 -1.689 1.00 86.88 68 LEU A O 1
ATOM 548 N N . ALA A 1 69 ? -2.580 0.299 -1.936 1.00 87.50 69 ALA A N 1
ATOM 549 C CA . ALA A 1 69 ? -3.427 -0.036 -0.796 1.00 87.50 69 ALA A CA 1
ATOM 550 C C . ALA A 1 69 ? -4.057 -1.427 -0.956 1.00 87.50 69 ALA A C 1
ATOM 552 O O . ALA A 1 69 ? -3.995 -2.245 -0.040 1.00 87.50 69 ALA A O 1
ATOM 553 N N . GLU A 1 70 ? -4.554 -1.749 -2.150 1.00 90.19 70 GLU A N 1
ATOM 554 C CA . GLU A 1 70 ? -5.058 -3.084 -2.483 1.00 90.19 70 GLU A CA 1
ATOM 555 C C . GLU A 1 70 ? -3.985 -4.175 -2.329 1.00 90.19 70 GLU A C 1
ATOM 557 O O . GLU A 1 70 ? -4.209 -5.182 -1.654 1.00 90.19 70 GLU A O 1
ATOM 562 N N . LYS A 1 71 ? -2.765 -3.943 -2.837 1.00 88.69 71 LYS A N 1
ATOM 563 C CA . LYS A 1 71 ? -1.629 -4.860 -2.612 1.00 88.69 71 LYS A CA 1
ATOM 564 C C . LYS A 1 71 ? -1.277 -5.011 -1.126 1.00 88.69 71 LYS A C 1
ATOM 566 O O . LYS A 1 71 ? -0.806 -6.068 -0.703 1.00 88.69 71 LYS A O 1
ATOM 571 N N . MET A 1 72 ? -1.454 -3.964 -0.321 1.00 86.38 72 MET A N 1
ATOM 572 C CA . MET A 1 72 ? -1.237 -4.024 1.127 1.00 86.38 72 MET A CA 1
ATOM 573 C C . MET A 1 72 ? -2.325 -4.833 1.840 1.00 86.38 72 MET A C 1
ATOM 575 O O . MET A 1 72 ? -1.999 -5.553 2.787 1.00 86.38 72 MET A O 1
ATOM 579 N N . VAL A 1 73 ? -3.574 -4.779 1.369 1.00 89.62 73 VAL A N 1
ATOM 580 C CA . VAL A 1 73 ? -4.666 -5.644 1.849 1.00 89.62 73 VAL A CA 1
ATOM 581 C C . VAL A 1 73 ? -4.360 -7.112 1.563 1.00 89.62 73 VAL A C 1
ATOM 583 O O . VAL A 1 73 ? -4.429 -7.938 2.471 1.00 89.62 73 VAL A O 1
ATOM 586 N N . GLU A 1 74 ? -3.922 -7.438 0.344 1.00 88.56 74 GLU A N 1
ATOM 587 C CA . GLU A 1 74 ? -3.508 -8.804 -0.028 1.00 88.56 74 GLU A CA 1
ATOM 588 C C . GLU A 1 74 ? -2.379 -9.355 0.863 1.00 88.56 74 GLU A C 1
ATOM 590 O O . GLU A 1 74 ? -2.237 -10.565 1.026 1.00 88.56 74 GLU A O 1
ATOM 595 N N . ARG A 1 75 ? -1.576 -8.466 1.459 1.00 86.00 75 ARG A N 1
ATOM 596 C CA . ARG A 1 75 ? -0.460 -8.795 2.362 1.00 86.00 75 ARG A CA 1
ATOM 597 C C . ARG A 1 75 ? -0.806 -8.654 3.847 1.00 86.00 75 ARG A C 1
ATOM 599 O O . ARG A 1 75 ? 0.111 -8.636 4.670 1.00 86.00 75 ARG A O 1
ATOM 606 N N . SER A 1 76 ? -2.086 -8.502 4.188 1.00 85.69 76 SER A N 1
ATOM 607 C CA . SER A 1 76 ? -2.571 -8.331 5.568 1.00 85.69 76 SER A CA 1
ATOM 608 C C . SER A 1 76 ? -1.928 -7.149 6.310 1.00 85.69 76 SER A C 1
ATOM 610 O O . SER A 1 76 ? -1.749 -7.187 7.526 1.00 85.69 76 SER A O 1
ATOM 612 N N . ARG A 1 77 ? -1.529 -6.099 5.579 1.00 85.69 77 ARG A N 1
ATOM 613 C CA . ARG A 1 77 ? -0.980 -4.851 6.142 1.00 85.69 77 ARG A CA 1
ATOM 614 C C . ARG A 1 77 ? -2.048 -3.786 6.351 1.00 85.69 77 ARG A C 1
ATOM 616 O O . ARG A 1 77 ? -1.851 -2.919 7.192 1.00 85.69 77 ARG A O 1
ATOM 623 N N . LEU A 1 78 ? -3.131 -3.850 5.582 1.00 89.31 78 LEU A N 1
ATOM 624 C CA . LEU A 1 78 ? -4.307 -2.990 5.676 1.00 89.31 78 LEU A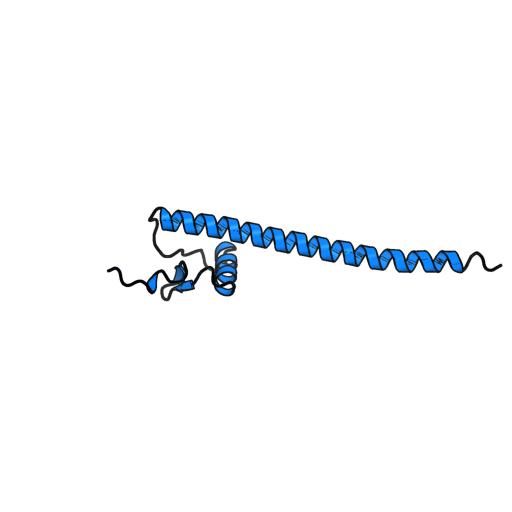 CA 1
ATOM 625 C C . LEU A 1 78 ? -5.574 -3.846 5.581 1.00 89.31 78 LEU A C 1
ATOM 627 O O . LEU A 1 78 ? -5.538 -4.962 5.066 1.00 89.31 78 LEU A O 1
ATOM 631 N N . GLU A 1 79 ? -6.695 -3.302 6.034 1.00 90.38 79 GLU A N 1
ATOM 632 C CA . GLU A 1 79 ? -8.027 -3.888 5.889 1.00 90.38 79 GLU A CA 1
ATOM 633 C C . GLU A 1 79 ? -8.941 -2.919 5.138 1.00 90.38 79 GLU A C 1
ATOM 635 O O . GLU A 1 79 ? -8.902 -1.710 5.377 1.00 90.38 79 GLU A O 1
ATOM 640 N N . ARG A 1 80 ? -9.769 -3.446 4.227 1.00 90.12 80 ARG A N 1
ATOM 641 C CA . ARG A 1 80 ? -10.811 -2.649 3.567 1.00 90.12 80 ARG A CA 1
ATOM 642 C C . ARG A 1 80 ? -11.916 -2.340 4.570 1.00 90.12 80 ARG A C 1
ATOM 644 O O . ARG A 1 80 ? -12.383 -3.242 5.265 1.00 90.12 80 ARG A O 1
ATOM 651 N N . VAL A 1 81 ? -12.380 -1.095 4.591 1.00 88.00 81 VAL A N 1
ATOM 652 C CA . VAL A 1 81 ? -13.513 -0.688 5.433 1.00 88.00 81 VAL A CA 1
ATOM 653 C C . VAL A 1 81 ? -14.825 -0.592 4.646 1.00 88.00 81 VAL A C 1
ATOM 655 O O . VAL A 1 81 ? -14.805 -0.226 3.469 1.00 88.00 81 VAL A O 1
ATOM 658 N N . PRO A 1 82 ? -15.988 -0.855 5.281 1.00 78.31 82 PRO A N 1
ATOM 659 C CA . PRO A 1 82 ? -17.289 -0.857 4.602 1.00 78.31 82 PRO A CA 1
ATOM 660 C C . PRO A 1 82 ? -17.679 0.472 3.940 1.00 78.31 82 PRO A C 1
ATOM 662 O O . PRO A 1 82 ? -18.440 0.469 2.980 1.00 78.31 82 PRO A O 1
ATOM 665 N N . MET A 1 83 ? -17.173 1.604 4.442 1.00 74.25 83 MET A N 1
ATOM 666 C CA . MET A 1 83 ? -17.485 2.942 3.916 1.00 74.25 83 MET A CA 1
ATOM 667 C C . MET A 1 83 ? -16.571 3.393 2.768 1.00 74.25 83 MET A C 1
ATOM 669 O O . MET A 1 83 ? -16.660 4.535 2.327 1.00 74.25 83 MET A O 1
ATOM 673 N N . GLY A 1 84 ? -15.719 2.497 2.264 1.00 76.75 84 GLY A N 1
ATOM 674 C CA . GLY A 1 84 ? -14.672 2.838 1.309 1.00 76.75 84 GLY A CA 1
ATOM 675 C C . GLY A 1 84 ? -13.421 3.349 2.024 1.00 76.75 84 GLY A C 1
ATOM 676 O O . GLY A 1 84 ? -13.497 4.093 3.000 1.00 76.75 84 GLY A O 1
ATOM 677 N N . GLY A 1 85 ? -12.258 2.896 1.557 1.00 86.50 85 GLY A N 1
ATOM 678 C CA . GLY A 1 85 ? -10.959 3.183 2.162 1.00 86.50 85 GLY A CA 1
ATOM 679 C C . GLY A 1 85 ? -10.333 1.989 2.877 1.00 86.50 85 GLY A C 1
ATOM 680 O O . GLY A 1 85 ? -10.811 0.852 2.807 1.00 86.50 85 GLY A O 1
ATOM 681 N N . TYR A 1 86 ? -9.242 2.280 3.575 1.00 89.94 86 TYR A N 1
ATOM 682 C CA . TYR A 1 86 ? -8.356 1.301 4.185 1.00 89.94 86 TYR A CA 1
ATOM 683 C C . TYR A 1 86 ? -7.986 1.725 5.598 1.00 89.94 86 TYR A C 1
ATOM 685 O O . TYR A 1 86 ? -7.756 2.903 5.861 1.00 89.94 86 TYR A O 1
ATOM 693 N N . ALA A 1 87 ? -7.881 0.765 6.501 1.00 89.81 87 ALA A N 1
ATOM 694 C CA . ALA A 1 87 ? -7.430 0.992 7.867 1.00 89.81 87 ALA A CA 1
ATOM 695 C C . ALA A 1 87 ? -6.336 0.002 8.246 1.00 89.81 87 ALA A C 1
ATOM 697 O O . ALA A 1 87 ? -6.073 -0.958 7.515 1.00 89.81 87 ALA A O 1
ATOM 698 N N . LEU A 1 88 ? -5.694 0.227 9.394 1.00 87.31 88 LEU A N 1
ATOM 699 C CA . LEU A 1 88 ? -4.796 -0.786 9.932 1.00 87.31 88 LEU A CA 1
ATOM 700 C C . LEU A 1 88 ? -5.605 -2.011 10.374 1.00 87.31 88 LEU A C 1
ATOM 702 O O . LEU A 1 88 ? -6.745 -1.878 10.828 1.00 87.31 88 LEU A O 1
ATOM 706 N N . PRO A 1 89 ? -5.008 -3.206 10.282 1.00 84.88 89 PRO A N 1
ATOM 707 C CA . PRO A 1 89 ? -5.633 -4.412 10.780 1.00 84.88 89 PRO A CA 1
ATOM 708 C C . PRO A 1 89 ? -5.998 -4.275 12.256 1.00 84.88 89 PRO A C 1
ATOM 710 O O . PRO A 1 89 ? -5.184 -3.826 13.068 1.00 84.88 89 PRO A O 1
ATOM 713 N N . GLY A 1 90 ? -7.226 -4.651 12.602 1.00 79.62 90 GLY A N 1
ATOM 714 C CA . GLY A 1 90 ? -7.706 -4.609 13.984 1.00 79.62 90 GLY A CA 1
ATOM 715 C C . GLY A 1 90 ? -8.122 -3.229 14.503 1.00 79.62 90 GLY A C 1
ATOM 716 O O . GLY A 1 90 ? -8.617 -3.154 15.627 1.00 79.62 90 GLY A O 1
ATOM 717 N N . THR A 1 91 ? -8.030 -2.160 13.701 1.00 73.88 91 THR A N 1
ATOM 718 C CA . THR A 1 91 ? -8.484 -0.808 14.090 1.00 73.88 91 THR A CA 1
ATOM 719 C C . THR A 1 91 ? -9.953 -0.764 14.533 1.00 73.88 91 THR A C 1
ATOM 721 O O . THR A 1 91 ? -10.307 0.048 15.383 1.00 73.88 91 THR A O 1
ATOM 724 N N . PHE A 1 92 ? -10.805 -1.651 14.012 1.00 69.44 92 PHE A N 1
ATOM 725 C CA . PHE A 1 92 ? -12.230 -1.726 14.372 1.00 69.44 92 PHE A CA 1
ATOM 726 C C . PHE A 1 92 ? -12.584 -2.905 15.286 1.00 69.44 92 PHE A C 1
ATOM 728 O O . PHE A 1 92 ? -13.746 -3.063 15.651 1.00 69.44 92 PHE A O 1
ATOM 735 N N . LEU A 1 93 ? -11.603 -3.735 15.656 1.00 63.44 93 LEU A N 1
ATOM 736 C CA . LEU A 1 93 ? -11.800 -4.900 16.525 1.00 63.44 93 LEU A CA 1
ATOM 737 C C . LEU A 1 93 ? -11.485 -4.607 17.995 1.00 63.44 93 LEU A C 1
ATOM 739 O O . LEU A 1 93 ? -11.792 -5.429 18.853 1.00 63.44 93 LEU A O 1
ATOM 7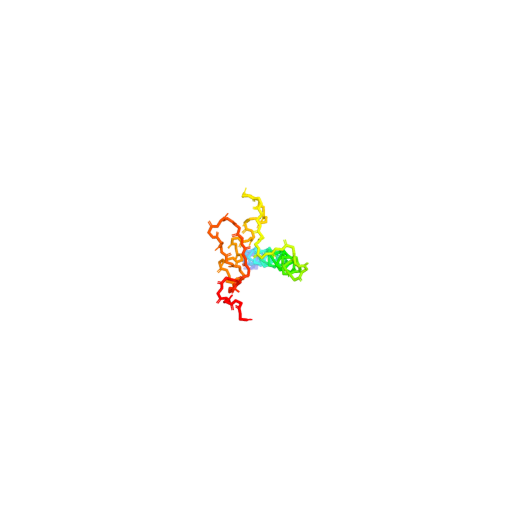43 N N . THR A 1 94 ? -10.906 -3.448 18.309 1.00 53.41 94 THR A N 1
ATOM 744 C CA . THR A 1 94 ? -10.765 -2.978 19.689 1.00 53.41 94 THR A CA 1
ATOM 745 C C . THR A 1 94 ? -12.021 -2.211 20.110 1.00 53.41 94 THR A C 1
ATOM 747 O O . THR A 1 94 ? -12.172 -1.053 19.707 1.00 53.41 94 THR A O 1
ATOM 750 N N . PRO A 1 95 ? -12.926 -2.788 20.928 1.00 44.44 95 PRO A N 1
ATOM 751 C CA . PRO A 1 95 ? -13.806 -1.963 21.739 1.00 44.44 95 PRO A CA 1
ATOM 752 C C . PRO A 1 95 ? -12.906 -1.099 22.624 1.00 44.44 95 PRO A C 1
ATOM 754 O O . PRO A 1 95 ? -12.041 -1.620 23.327 1.00 44.44 95 PRO A O 1
ATOM 757 N N . GLN A 1 96 ? -13.065 0.220 22.542 1.00 47.09 96 GLN A N 1
ATOM 758 C CA . GLN A 1 96 ? -12.476 1.121 23.525 1.00 47.09 96 GLN A CA 1
ATOM 759 C C . GLN A 1 96 ? -13.017 0.715 24.901 1.00 47.09 96 GLN A C 1
ATOM 761 O O . GLN A 1 96 ? -14.222 0.818 25.136 1.00 47.09 96 GLN A O 1
ATOM 766 N N . GLN A 1 97 ? -12.143 0.173 25.751 1.00 45.19 97 GLN A N 1
ATOM 767 C CA . GLN A 1 97 ? -12.374 0.062 27.190 1.00 45.19 97 GLN A CA 1
ATOM 768 C C . GLN A 1 97 ? -11.828 1.304 27.879 1.00 45.19 97 GLN A C 1
ATOM 770 O O . GLN A 1 97 ? -10.740 1.762 27.461 1.00 45.19 97 GLN A O 1
#

Sequence (97 aa):
MIDLLSKLIGIIGGTLGIVSWISVRLREKRIHREQDEMWQMYVGVLKAFKEGSGNVWTPEIGSDEHRLAEKMVERSRLERVPMGGYALPGTFLTPQQ

Secondary structure (DSSP, 8-state):
--TTTHHHHHHHHHHHHHHHHHHHHHHHHHHHHHHHHHHHHHHHHHHHHHTTS-S-B-PPTTSHHHHHHHHHHHTTSSEE-TTSSEE-TTTTT----

Nearest PDB structures (foldseek):
  7qcd-assembly1_D  TM=5.521E-01  e=1.679E+00  Saccharomyces cerevisiae S288C
  1e1h-assembly1_B  TM=3.715E-01  e=5.755E+00  Clostridium botulinum
  3k3q-assembly1_C  TM=2.957E-01  e=3.817E+00  Clostridium botulinum A str. Hall

Radius of gyration: 24.07 Å; Cα contacts (8 Å, |Δi|>4): 53; chains: 1; bounding box: 58×42×67 Å